Protein AF-A0A7C1KLU1-F1 (afdb_monomer)

Sequence (104 aa):
MIESVYITLIILAFIMLPASFFVRTEEGKFIQQVILLAMSAILFGSLAAASFNVEIFTCTATTCIKDSFVFEDNAYIFGFFALIAGVLTLIKSFDAFSFARGKL

pLDDT: mean 77.61, std 12.05, range [50.62, 92.69]

Radius of gyration: 17.96 Å; Cα contacts (8 Å, |Δi|>4): 107; chains: 1; bounding box: 46×21×54 Å

Mean predicted aligned error: 8.76 Å

Structure (mmCIF, N/CA/C/O backbone):
data_AF-A0A7C1KLU1-F1
#
_entry.id   AF-A0A7C1KLU1-F1
#
loop_
_atom_site.group_PDB
_atom_site.id
_atom_site.type_symbol
_atom_site.label_atom_id
_atom_site.label_alt_id
_atom_site.label_comp_id
_atom_site.label_asym_id
_atom_site.label_entity_id
_atom_site.label_seq_id
_atom_site.pdbx_PDB_ins_code
_atom_site.Cartn_x
_atom_site.Cartn_y
_atom_site.Cartn_z
_atom_site.occupancy
_atom_site.B_iso_or_equiv
_atom_site.auth_seq_id
_atom_site.auth_comp_id
_atom_site.auth_asym_id
_atom_site.auth_atom_id
_atom_site.pdbx_PDB_model_num
ATOM 1 N N . MET A 1 1 ? 17.283 9.702 -13.617 1.00 57.50 1 MET A N 1
ATOM 2 C CA . MET A 1 1 ? 16.472 10.624 -12.780 1.00 57.50 1 MET A CA 1
ATOM 3 C C . MET A 1 1 ? 15.074 10.068 -12.491 1.00 57.50 1 MET A C 1
ATOM 5 O O . MET A 1 1 ? 14.638 10.162 -11.356 1.00 57.50 1 MET A O 1
ATOM 9 N N . ILE A 1 2 ? 14.394 9.436 -13.458 1.00 68.12 2 ILE A N 1
ATOM 10 C CA . ILE A 1 2 ? 13.135 8.695 -13.213 1.00 68.12 2 ILE A CA 1
ATOM 11 C C . ILE A 1 2 ? 13.370 7.429 -12.367 1.00 68.12 2 ILE A C 1
ATOM 13 O O . ILE A 1 2 ? 12.623 7.164 -11.430 1.00 68.12 2 ILE A O 1
ATOM 17 N N . GLU A 1 3 ? 14.465 6.713 -12.621 1.00 65.19 3 GLU A N 1
ATOM 18 C CA . GLU A 1 3 ? 14.838 5.486 -11.898 1.00 65.19 3 GLU A CA 1
ATOM 19 C C . GLU A 1 3 ? 14.975 5.692 -10.380 1.00 65.19 3 GLU A C 1
ATOM 21 O O . GLU A 1 3 ? 14.429 4.932 -9.584 1.00 65.19 3 GLU A O 1
ATOM 26 N N . SER A 1 4 ? 15.641 6.774 -9.961 1.00 70.75 4 SER A N 1
ATOM 27 C CA . SER A 1 4 ? 15.819 7.118 -8.545 1.00 70.75 4 SER A CA 1
ATOM 28 C C . SER A 1 4 ? 14.501 7.458 -7.847 1.00 70.75 4 SER A C 1
ATOM 30 O O . SER A 1 4 ? 14.325 7.131 -6.675 1.00 70.75 4 SER A O 1
ATOM 32 N N . VAL A 1 5 ? 13.556 8.086 -8.557 1.00 75.94 5 VAL A N 1
ATOM 33 C CA . VAL A 1 5 ? 12.211 8.360 -8.024 1.00 75.94 5 VAL A CA 1
ATOM 34 C C . VAL A 1 5 ? 11.448 7.051 -7.834 1.00 75.94 5 VAL A C 1
ATOM 36 O O . VAL A 1 5 ? 10.867 6.836 -6.775 1.00 75.94 5 VAL A O 1
ATOM 39 N N . TYR A 1 6 ? 11.520 6.144 -8.808 1.00 75.00 6 TYR A N 1
ATOM 40 C CA . TYR A 1 6 ? 10.860 4.842 -8.746 1.00 75.00 6 TYR A CA 1
ATOM 41 C C . TYR A 1 6 ? 11.366 3.982 -7.578 1.00 75.00 6 TYR A C 1
ATOM 43 O O . TYR A 1 6 ? 10.571 3.484 -6.781 1.00 75.00 6 TYR A O 1
ATOM 51 N N . ILE A 1 7 ? 12.688 3.892 -7.400 1.00 79.00 7 ILE A N 1
ATOM 52 C CA . ILE A 1 7 ? 13.304 3.177 -6.269 1.00 79.00 7 ILE A CA 1
ATOM 53 C C . ILE A 1 7 ? 12.874 3.794 -4.932 1.00 79.00 7 ILE A C 1
ATOM 55 O O . ILE A 1 7 ? 12.552 3.074 -3.988 1.00 79.00 7 ILE A O 1
ATOM 59 N N . THR A 1 8 ? 12.807 5.126 -4.852 1.00 84.62 8 THR A N 1
ATOM 60 C CA . THR A 1 8 ? 12.357 5.820 -3.636 1.00 84.62 8 THR A CA 1
ATOM 61 C C . THR A 1 8 ? 10.900 5.484 -3.307 1.00 84.62 8 THR A C 1
ATOM 63 O O . THR A 1 8 ? 10.582 5.209 -2.152 1.00 84.62 8 THR A O 1
ATOM 66 N N . LEU A 1 9 ? 10.017 5.449 -4.310 1.00 83.94 9 LEU A N 1
ATOM 67 C CA . LEU A 1 9 ? 8.610 5.078 -4.130 1.00 83.94 9 LEU A CA 1
ATOM 68 C C . LEU A 1 9 ? 8.452 3.626 -3.662 1.00 83.94 9 LEU A C 1
ATOM 70 O O . LEU A 1 9 ? 7.636 3.368 -2.779 1.00 83.94 9 LEU A O 1
ATOM 74 N N . ILE A 1 10 ? 9.265 2.700 -4.184 1.00 84.81 10 ILE A N 1
ATOM 75 C CA . ILE A 1 10 ? 9.303 1.306 -3.716 1.00 84.81 10 ILE A CA 1
ATOM 76 C C . ILE A 1 10 ? 9.686 1.255 -2.237 1.00 84.81 10 ILE A C 1
ATOM 78 O O . ILE A 1 10 ? 8.971 0.657 -1.434 1.00 84.81 10 ILE A O 1
ATOM 82 N N . ILE A 1 11 ? 10.789 1.905 -1.857 1.00 86.12 11 ILE A N 1
ATOM 83 C CA . ILE A 1 11 ? 11.269 1.910 -0.470 1.00 86.12 11 ILE A CA 1
ATOM 84 C C . ILE A 1 11 ? 10.200 2.489 0.464 1.00 86.12 11 ILE A C 1
ATOM 86 O O . ILE A 1 11 ? 9.905 1.899 1.502 1.00 86.12 11 ILE A O 1
ATOM 90 N N . LEU A 1 12 ? 9.570 3.604 0.084 1.00 87.00 12 LEU A N 1
ATOM 91 C CA . LEU A 1 12 ? 8.494 4.209 0.869 1.00 87.00 12 LEU A CA 1
ATOM 92 C C . LEU A 1 12 ? 7.300 3.259 1.031 1.00 87.00 12 LEU A C 1
ATOM 94 O O . LEU A 1 12 ? 6.808 3.104 2.148 1.00 87.00 12 LEU A O 1
ATOM 98 N N . ALA A 1 13 ? 6.871 2.581 -0.036 1.00 86.69 13 ALA A N 1
ATOM 99 C CA . ALA A 1 13 ? 5.770 1.619 0.021 1.00 86.69 13 ALA A CA 1
ATOM 100 C C . ALA A 1 13 ? 6.069 0.463 0.996 1.00 86.69 13 ALA A C 1
ATOM 102 O O . ALA A 1 13 ? 5.241 0.130 1.850 1.00 86.69 13 ALA A O 1
ATOM 103 N N . PHE A 1 14 ? 7.288 -0.084 0.934 1.00 86.31 14 PHE A N 1
ATOM 104 C CA . PHE A 1 14 ? 7.750 -1.160 1.816 1.00 86.31 14 PHE A CA 1
ATOM 105 C C . PHE A 1 14 ? 8.044 -0.724 3.252 1.00 86.31 14 PHE A C 1
ATOM 107 O O . PHE A 1 14 ? 8.138 -1.585 4.118 1.00 86.31 14 PHE A O 1
ATOM 114 N N . ILE A 1 15 ? 8.162 0.572 3.540 1.00 89.44 15 ILE A N 1
ATOM 115 C CA . ILE A 1 15 ? 8.254 1.081 4.916 1.00 89.44 15 ILE A CA 1
ATOM 116 C C . ILE A 1 15 ? 6.857 1.344 5.482 1.00 89.44 15 ILE A C 1
ATOM 118 O O . ILE A 1 15 ? 6.575 0.976 6.622 1.00 89.44 15 ILE A O 1
ATOM 122 N N . MET A 1 16 ? 5.965 1.951 4.695 1.00 87.44 16 MET A N 1
ATOM 123 C CA . MET A 1 16 ? 4.632 2.352 5.154 1.00 87.44 16 MET A CA 1
ATOM 124 C C . MET A 1 16 ? 3.747 1.161 5.524 1.00 87.44 16 MET A C 1
ATOM 126 O O . MET A 1 16 ? 3.048 1.219 6.537 1.00 87.44 16 MET A O 1
ATOM 130 N N . LEU A 1 17 ? 3.806 0.072 4.748 1.00 87.38 17 LEU A N 1
ATOM 131 C CA . LEU A 1 17 ? 3.012 -1.124 5.022 1.00 87.38 17 LEU A CA 1
ATOM 132 C C . LEU A 1 17 ? 3.408 -1.779 6.366 1.00 87.38 17 LEU A C 1
ATOM 134 O O . LEU A 1 17 ? 2.538 -1.870 7.231 1.00 87.38 17 LEU A O 1
ATOM 138 N N . PRO A 1 18 ? 4.677 -2.152 6.636 1.00 87.56 18 PRO A N 1
ATOM 139 C CA . PRO A 1 18 ? 5.100 -2.640 7.950 1.00 87.56 18 PRO A CA 1
ATOM 140 C C . PRO A 1 18 ? 4.860 -1.636 9.076 1.00 87.56 18 PRO A C 1
ATOM 142 O O . PRO A 1 18 ? 4.359 -2.019 10.130 1.00 87.56 18 PRO A O 1
ATOM 145 N N . ALA A 1 19 ? 5.163 -0.349 8.858 1.00 86.62 19 ALA A N 1
ATOM 146 C CA . ALA A 1 19 ? 4.983 0.689 9.872 1.00 86.62 19 ALA A CA 1
ATOM 147 C C . ALA A 1 19 ? 3.535 0.768 10.371 1.00 86.62 19 ALA A C 1
ATOM 149 O O . ALA A 1 19 ? 3.313 0.995 11.560 1.00 86.62 19 ALA A O 1
ATOM 150 N N . SER A 1 20 ? 2.555 0.511 9.500 1.00 85.50 20 SER A N 1
ATOM 151 C CA . SER A 1 20 ? 1.143 0.479 9.885 1.00 85.50 20 SER A CA 1
ATOM 152 C C . SER A 1 20 ? 0.814 -0.585 10.944 1.00 85.50 20 SER A C 1
ATOM 154 O O . SER A 1 20 ? -0.083 -0.373 11.757 1.00 85.50 20 SER A O 1
ATOM 156 N N . PHE A 1 21 ? 1.551 -1.698 11.001 1.00 84.31 21 PHE A N 1
ATOM 157 C CA . PHE A 1 21 ? 1.347 -2.745 12.010 1.00 84.31 21 PHE A CA 1
ATOM 158 C C . PHE A 1 21 ? 1.968 -2.397 13.365 1.00 84.31 21 PHE A C 1
ATOM 160 O O . PHE A 1 21 ? 1.526 -2.911 14.388 1.00 84.31 21 PHE A O 1
ATOM 167 N N . PHE A 1 22 ? 2.968 -1.513 13.387 1.00 84.62 22 PHE A N 1
ATOM 168 C CA . PHE A 1 22 ? 3.627 -1.073 14.620 1.00 84.62 22 PHE A CA 1
ATOM 169 C C . PHE A 1 22 ? 2.920 0.109 15.299 1.00 84.62 22 PHE A C 1
ATOM 171 O O . PHE A 1 22 ? 3.268 0.465 16.427 1.00 84.62 22 PHE A O 1
ATOM 178 N N . VAL A 1 23 ? 1.919 0.717 14.653 1.00 82.50 23 VAL A N 1
ATOM 179 C CA . VAL A 1 23 ? 1.082 1.742 15.288 1.00 82.50 23 VAL A CA 1
ATOM 180 C C . VAL A 1 23 ? 0.197 1.080 16.343 1.00 82.50 23 VAL A C 1
ATOM 182 O O . VAL A 1 23 ? -0.704 0.307 16.020 1.00 82.50 23 VAL A O 1
ATOM 185 N N . ARG A 1 24 ? 0.443 1.401 17.619 1.00 71.56 24 ARG A N 1
ATOM 186 C CA . ARG A 1 24 ? -0.358 0.905 18.745 1.00 71.56 24 ARG A CA 1
ATOM 187 C C . ARG A 1 24 ? -1.769 1.487 18.694 1.00 71.56 24 ARG A C 1
ATOM 189 O O . ARG A 1 24 ? -1.968 2.687 18.875 1.00 71.56 24 ARG A O 1
ATOM 196 N N . THR A 1 25 ? -2.748 0.618 18.481 1.00 67.00 25 THR A N 1
ATOM 197 C CA . THR A 1 25 ? -4.177 0.956 18.426 1.00 67.00 25 THR A CA 1
ATOM 198 C C . THR A 1 25 ? -4.760 1.346 19.784 1.00 67.00 25 THR A C 1
ATOM 200 O O . THR A 1 25 ? -5.701 2.130 19.837 1.00 67.00 25 THR A O 1
ATOM 203 N N . GLU A 1 26 ? -4.167 0.872 20.882 1.00 65.06 26 GLU A N 1
ATOM 204 C CA . GLU A 1 26 ? -4.600 1.150 22.264 1.00 65.06 26 GLU A CA 1
ATOM 205 C C . GLU A 1 26 ? -4.529 2.640 22.646 1.00 65.06 26 GLU A C 1
ATOM 207 O O . GLU A 1 26 ? -5.226 3.085 23.550 1.00 65.06 26 GLU A O 1
ATOM 212 N N . GLU A 1 27 ? -3.745 3.442 21.920 1.00 63.84 27 GLU A N 1
ATOM 213 C CA . GLU A 1 27 ? -3.629 4.892 22.133 1.00 63.84 27 GLU A CA 1
ATOM 214 C C . GLU A 1 27 ? -4.662 5.704 21.325 1.00 63.84 27 GLU A C 1
ATOM 216 O O . GLU A 1 27 ? -4.512 6.913 21.154 1.00 63.84 27 GLU A O 1
ATOM 221 N N . GLY A 1 28 ? -5.681 5.056 20.745 1.00 65.81 28 GLY A N 1
ATOM 222 C CA . GLY A 1 28 ? -6.670 5.717 19.884 1.00 65.81 28 GLY A CA 1
ATOM 223 C C . GLY A 1 28 ? -6.130 6.105 18.500 1.00 65.81 28 GLY A C 1
ATOM 224 O O . GLY A 1 28 ? -6.795 6.810 17.742 1.00 65.81 28 GLY A O 1
ATOM 225 N N . LYS A 1 29 ? -4.940 5.620 18.120 1.00 78.69 29 LYS A N 1
ATOM 226 C CA . LYS A 1 29 ? -4.257 5.933 16.848 1.00 78.69 29 LYS A CA 1
ATOM 227 C C . LYS A 1 29 ? -4.741 5.092 15.656 1.00 78.69 29 LYS A C 1
ATOM 229 O O . LYS A 1 29 ? -4.002 4.876 14.697 1.00 78.69 29 LYS A O 1
ATOM 234 N N . PHE A 1 30 ? -6.001 4.657 15.671 1.00 79.25 30 PHE A N 1
ATOM 235 C CA . PHE A 1 30 ? -6.611 3.868 14.591 1.00 79.25 30 PHE A CA 1
ATOM 236 C C . PHE A 1 30 ? -6.584 4.596 13.242 1.00 79.25 30 PHE A C 1
ATOM 238 O O . PHE A 1 30 ? -6.288 3.997 12.212 1.00 79.25 30 PHE A O 1
ATOM 245 N N . ILE A 1 31 ? -6.818 5.912 13.251 1.00 82.44 31 ILE A N 1
ATOM 246 C CA . ILE A 1 31 ? -6.798 6.738 12.035 1.00 82.44 31 ILE A CA 1
ATOM 247 C C . ILE A 1 31 ? -5.402 6.736 11.396 1.00 82.44 31 ILE A C 1
ATOM 249 O O . ILE A 1 31 ? -5.284 6.622 10.179 1.00 82.44 31 ILE A O 1
ATOM 253 N N . GLN A 1 32 ? -4.336 6.801 12.200 1.00 85.12 32 GLN A N 1
ATOM 254 C CA . GLN A 1 32 ? -2.962 6.792 11.692 1.00 85.12 32 GLN A CA 1
ATOM 255 C C . GLN A 1 32 ? -2.621 5.458 11.011 1.00 85.12 32 GLN A C 1
ATOM 257 O O . GLN A 1 32 ? -1.990 5.455 9.955 1.00 85.12 32 GLN A O 1
ATOM 262 N N . GLN A 1 33 ? -3.082 4.337 11.574 1.00 86.69 33 GLN A N 1
ATOM 263 C CA . GLN A 1 33 ? -2.925 3.017 10.963 1.00 86.69 33 GLN A CA 1
ATOM 264 C C . GLN A 1 33 ? -3.661 2.919 9.618 1.00 86.69 33 GLN A C 1
ATOM 266 O O . GLN A 1 33 ? -3.083 2.449 8.639 1.00 86.69 33 GLN A O 1
ATOM 271 N N . VAL A 1 34 ? -4.902 3.414 9.548 1.00 87.38 34 VAL A N 1
ATOM 272 C CA . VAL A 1 34 ? -5.696 3.435 8.307 1.00 87.38 34 VAL A CA 1
ATOM 273 C C . VAL A 1 34 ? -5.030 4.298 7.233 1.00 87.38 34 VAL A C 1
ATOM 275 O O . VAL A 1 34 ? -4.935 3.868 6.088 1.00 87.38 34 VAL A O 1
ATOM 278 N N . ILE A 1 35 ? -4.517 5.479 7.591 1.00 88.31 35 ILE A N 1
ATOM 279 C CA . ILE A 1 35 ? -3.831 6.373 6.644 1.00 88.31 35 ILE A CA 1
ATOM 280 C C . ILE A 1 35 ? -2.558 5.722 6.093 1.00 88.31 35 ILE A C 1
ATOM 282 O O . ILE A 1 35 ? -2.330 5.765 4.886 1.00 88.31 35 ILE A O 1
ATOM 286 N N . LEU A 1 36 ? -1.744 5.091 6.945 1.00 89.31 36 LEU A N 1
ATOM 287 C CA . LEU A 1 36 ? -0.527 4.397 6.508 1.00 89.31 36 LEU A CA 1
ATOM 288 C C . LEU A 1 36 ? -0.841 3.233 5.558 1.00 89.31 36 LEU A C 1
ATOM 290 O O . LEU A 1 36 ? -0.179 3.090 4.529 1.00 89.31 36 LEU A O 1
ATOM 294 N N . LEU A 1 37 ? -1.873 2.439 5.863 1.00 90.56 37 LEU A N 1
ATOM 295 C CA . LEU A 1 37 ? -2.330 1.358 4.988 1.00 90.56 37 LEU A CA 1
ATOM 296 C C . LEU A 1 37 ? -2.841 1.899 3.647 1.00 90.56 37 LEU A C 1
ATOM 298 O O . LEU A 1 37 ? -2.404 1.413 2.601 1.00 90.56 37 LEU A O 1
ATOM 302 N N . ALA A 1 38 ? -3.668 2.949 3.669 1.00 89.19 38 ALA A N 1
ATOM 303 C CA . ALA A 1 38 ? -4.206 3.586 2.470 1.00 89.19 38 ALA A CA 1
ATOM 304 C C . ALA A 1 38 ? -3.095 4.167 1.584 1.00 89.19 38 ALA A C 1
ATOM 306 O O . ALA A 1 38 ? -3.087 3.961 0.372 1.00 89.19 38 ALA A O 1
ATOM 307 N N . MET A 1 39 ? -2.115 4.845 2.187 1.00 90.38 39 MET A N 1
ATOM 308 C CA . MET A 1 39 ? -0.952 5.359 1.468 1.00 90.38 39 MET A CA 1
ATOM 309 C C . MET A 1 39 ? -0.111 4.235 0.865 1.00 90.38 39 MET A C 1
ATOM 311 O O . MET A 1 39 ? 0.304 4.349 -0.286 1.00 90.38 39 MET A O 1
ATOM 315 N N . SER A 1 40 ? 0.092 3.128 1.587 1.00 90.00 40 SER A N 1
ATOM 316 C CA . SER A 1 40 ? 0.801 1.976 1.023 1.00 90.00 40 SER A CA 1
ATOM 317 C C . SER A 1 40 ? 0.041 1.364 -0.160 1.00 90.00 40 SER A C 1
ATOM 319 O O . SER A 1 40 ? 0.656 1.069 -1.180 1.00 90.00 40 SER A O 1
ATOM 321 N N . ALA A 1 41 ? -1.293 1.271 -0.088 1.00 92.31 41 ALA A N 1
ATOM 322 C CA . ALA A 1 41 ? -2.122 0.765 -1.179 1.00 92.31 41 ALA A CA 1
ATOM 32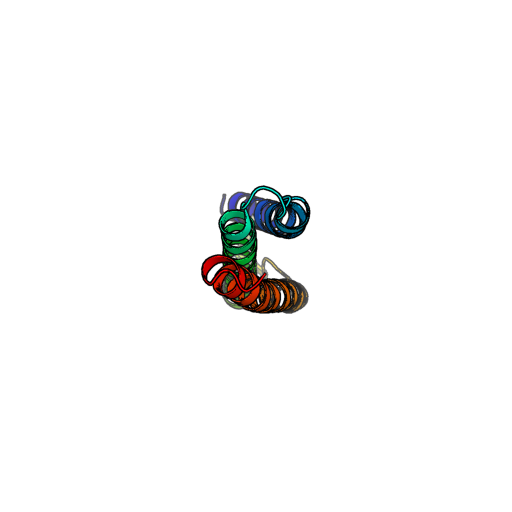3 C C . ALA A 1 41 ? -2.018 1.648 -2.432 1.00 92.31 41 ALA A C 1
ATOM 325 O O . ALA A 1 41 ? -1.862 1.133 -3.537 1.00 92.31 41 ALA A O 1
ATOM 326 N N . ILE A 1 42 ? -2.040 2.976 -2.264 1.00 91.44 42 ILE A N 1
ATOM 327 C CA . ILE A 1 42 ? -1.877 3.937 -3.366 1.00 91.44 42 ILE A CA 1
ATOM 328 C C . ILE A 1 42 ? -0.471 3.846 -3.970 1.00 91.44 42 ILE A C 1
ATOM 330 O O . ILE A 1 42 ? -0.322 3.855 -5.192 1.00 91.44 42 ILE A O 1
ATOM 334 N N . LEU A 1 43 ? 0.569 3.735 -3.142 1.00 90.38 43 LEU A N 1
ATOM 335 C CA . LEU A 1 43 ? 1.944 3.620 -3.626 1.00 90.38 43 LEU A CA 1
ATOM 336 C C . LEU A 1 43 ? 2.160 2.311 -4.387 1.00 90.38 43 LEU A C 1
ATOM 338 O O . LEU A 1 43 ? 2.641 2.342 -5.512 1.00 90.38 43 LEU A O 1
ATOM 342 N N . PHE A 1 44 ? 1.729 1.175 -3.842 1.00 91.06 44 PHE A N 1
ATOM 343 C CA . PHE A 1 44 ? 1.819 -0.103 -4.547 1.00 91.06 44 PHE A CA 1
ATOM 344 C C . PHE A 1 44 ? 0.949 -0.139 -5.809 1.00 91.06 44 PHE A C 1
ATOM 346 O O . PHE A 1 44 ? 1.389 -0.651 -6.834 1.00 91.06 44 PHE A O 1
ATOM 353 N N . GLY A 1 45 ? -0.247 0.455 -5.780 1.00 88.19 45 GLY A N 1
ATOM 354 C CA . GLY A 1 45 ? -1.122 0.552 -6.949 1.00 88.19 45 GLY A CA 1
ATOM 355 C C . GLY A 1 45 ? -0.539 1.433 -8.054 1.00 88.19 45 GLY A C 1
ATOM 356 O O . GLY A 1 45 ? -0.588 1.068 -9.226 1.00 88.19 45 GLY A O 1
ATOM 357 N N . SER A 1 46 ? 0.070 2.564 -7.692 1.00 85.75 46 SER A N 1
ATOM 358 C CA . SER A 1 46 ? 0.746 3.441 -8.654 1.00 85.75 46 SER A CA 1
ATOM 359 C C . SER A 1 46 ? 2.032 2.816 -9.203 1.00 85.75 46 SER A C 1
ATOM 361 O O . SER A 1 46 ? 2.277 2.931 -10.400 1.00 85.75 46 SER A O 1
ATOM 363 N N . LEU A 1 47 ? 2.797 2.080 -8.387 1.00 84.75 47 LEU A N 1
ATOM 364 C CA . LEU A 1 47 ? 3.941 1.275 -8.835 1.00 84.75 47 LEU A CA 1
ATOM 365 C C . LEU A 1 47 ? 3.511 0.158 -9.794 1.00 84.75 47 LEU A C 1
ATOM 367 O O . LEU A 1 47 ? 4.147 -0.030 -10.829 1.00 84.75 47 LEU A O 1
ATOM 371 N N . ALA A 1 48 ? 2.409 -0.539 -9.503 1.00 84.31 48 ALA A N 1
ATOM 372 C CA . ALA A 1 48 ? 1.848 -1.552 -10.392 1.00 84.31 48 ALA A CA 1
ATOM 373 C C . ALA A 1 48 ? 1.401 -0.935 -11.729 1.00 84.31 48 ALA A C 1
ATOM 375 O O . ALA A 1 48 ? 1.807 -1.402 -12.788 1.00 84.31 48 ALA A O 1
ATOM 376 N N . ALA A 1 49 ? 0.639 0.164 -11.698 1.00 80.31 49 ALA A N 1
ATOM 377 C CA . ALA A 1 49 ? 0.175 0.854 -12.904 1.00 80.31 49 ALA A CA 1
ATOM 378 C C . ALA A 1 49 ? 1.325 1.441 -13.742 1.00 80.31 49 ALA A C 1
ATOM 380 O O . ALA A 1 49 ? 1.278 1.396 -14.973 1.00 80.31 49 ALA A O 1
ATOM 381 N N . ALA A 1 50 ? 2.361 1.967 -13.084 1.00 76.75 50 ALA A N 1
ATOM 382 C CA . ALA A 1 50 ? 3.577 2.429 -13.741 1.00 76.75 50 ALA A CA 1
ATOM 383 C C . ALA A 1 50 ? 4.357 1.261 -14.363 1.00 76.75 50 ALA A C 1
ATOM 385 O O . ALA A 1 50 ? 4.850 1.393 -15.479 1.00 76.75 50 ALA A O 1
ATOM 386 N N . SER A 1 51 ? 4.400 0.101 -13.700 1.00 73.12 51 SER A N 1
ATOM 387 C CA . SER A 1 51 ? 5.062 -1.099 -14.233 1.00 73.12 51 SER A CA 1
ATOM 388 C C . SER A 1 51 ? 4.431 -1.593 -15.540 1.00 73.12 51 SER A C 1
ATOM 390 O O . SER A 1 51 ? 5.142 -2.133 -16.376 1.00 73.12 51 SER A O 1
ATOM 392 N N . PHE A 1 52 ? 3.128 -1.372 -15.753 1.00 67.38 52 PHE A N 1
ATOM 393 C CA . PHE A 1 52 ? 2.448 -1.742 -17.003 1.00 67.38 52 PHE A CA 1
ATOM 394 C C . PHE A 1 52 ? 2.624 -0.734 -18.153 1.00 67.38 52 PHE A C 1
ATOM 396 O O . PHE A 1 52 ? 2.348 -1.085 -19.294 1.00 67.38 52 PHE A O 1
ATOM 403 N N . ASN A 1 53 ? 3.035 0.513 -17.883 1.00 63.50 53 ASN A N 1
ATOM 404 C CA . ASN A 1 53 ? 2.979 1.604 -18.873 1.00 63.50 53 ASN A CA 1
ATOM 405 C C . ASN A 1 53 ? 4.313 2.328 -19.129 1.00 63.50 53 ASN A C 1
ATOM 407 O O . ASN A 1 53 ? 4.359 3.214 -19.982 1.00 63.50 53 ASN A O 1
ATOM 411 N N . VAL A 1 54 ? 5.387 2.016 -18.395 1.00 58.22 54 VAL A N 1
ATOM 412 C CA . VAL A 1 54 ? 6.675 2.721 -18.522 1.00 58.22 54 VAL A CA 1
ATOM 413 C C . VAL A 1 54 ? 7.681 1.876 -19.307 1.00 58.22 54 VAL A C 1
ATOM 415 O O . VAL A 1 54 ? 8.328 0.981 -18.769 1.00 58.22 54 VAL A O 1
ATOM 418 N N . GLU A 1 55 ? 7.846 2.208 -20.586 1.00 57.31 55 GLU A N 1
ATOM 419 C CA . GLU A 1 55 ? 8.953 1.737 -21.428 1.00 57.31 55 GLU A CA 1
ATOM 420 C C . GLU A 1 55 ? 10.164 2.671 -21.255 1.00 57.31 55 GLU A C 1
ATOM 422 O O . GLU A 1 55 ? 9.999 3.896 -21.271 1.00 57.31 55 GLU A O 1
ATOM 427 N N . ILE A 1 56 ? 11.385 2.135 -21.116 1.00 56.19 56 ILE A N 1
ATOM 428 C CA . ILE A 1 56 ? 12.605 2.954 -21.093 1.00 56.19 56 ILE A CA 1
ATOM 429 C C . ILE A 1 56 ? 13.407 2.748 -22.373 1.00 56.19 56 ILE A C 1
ATOM 431 O O . ILE A 1 56 ? 13.627 1.642 -22.855 1.00 56.19 56 ILE A O 1
ATOM 435 N N . PHE A 1 57 ? 13.855 3.864 -22.939 1.00 56.12 57 PHE A N 1
ATOM 436 C CA . PHE A 1 57 ? 14.794 3.862 -24.047 1.00 56.12 57 PHE A CA 1
ATOM 437 C C . PHE A 1 57 ? 16.214 3.924 -23.494 1.00 56.12 57 PHE A C 1
ATOM 439 O O . PHE A 1 57 ? 16.678 4.977 -23.052 1.00 56.12 57 PHE A O 1
ATOM 446 N N . THR A 1 58 ? 16.913 2.798 -23.531 1.00 57.94 58 THR A N 1
ATOM 447 C CA . THR A 1 58 ? 18.344 2.719 -23.255 1.00 57.94 58 THR A CA 1
ATOM 448 C C . THR A 1 58 ? 19.097 3.007 -24.547 1.00 57.94 58 THR A C 1
ATOM 450 O O . THR A 1 58 ? 19.199 2.175 -25.447 1.00 57.94 58 THR A O 1
ATOM 453 N N . CYS A 1 59 ? 19.620 4.226 -24.656 1.00 60.16 59 CYS A N 1
ATOM 454 C CA . CYS A 1 59 ? 20.457 4.631 -25.779 1.00 60.16 59 CYS A CA 1
ATOM 455 C C . CYS A 1 59 ? 21.941 4.471 -25.442 1.00 60.16 59 CYS A C 1
ATOM 457 O O . CYS A 1 59 ? 22.455 5.081 -24.507 1.00 60.16 59 CYS A O 1
ATOM 459 N N . THR A 1 60 ? 22.640 3.674 -26.245 1.00 64.31 60 THR A N 1
ATOM 460 C CA . THR A 1 60 ? 24.100 3.708 -26.382 1.00 64.31 60 THR A CA 1
ATOM 461 C C . THR A 1 60 ? 24.492 4.679 -27.502 1.00 64.31 60 THR A C 1
ATOM 463 O O . THR A 1 60 ? 23.633 5.198 -28.213 1.00 64.31 60 THR A O 1
ATOM 466 N N . ALA A 1 61 ? 25.795 4.924 -27.692 1.00 64.25 61 ALA A N 1
ATOM 467 C CA . ALA A 1 61 ? 26.309 5.874 -28.687 1.00 64.25 61 ALA A CA 1
ATOM 468 C C . ALA A 1 61 ? 25.856 5.597 -30.139 1.00 64.25 61 ALA A C 1
ATOM 470 O O . ALA A 1 61 ? 25.931 6.491 -30.977 1.00 64.25 61 ALA A O 1
ATOM 471 N N . THR A 1 62 ? 25.397 4.381 -30.446 1.00 73.56 62 THR A N 1
ATOM 472 C CA . THR A 1 62 ? 25.004 3.970 -31.804 1.00 73.56 62 THR A CA 1
ATOM 473 C C . THR A 1 62 ? 23.631 3.310 -31.892 1.00 73.56 62 THR A C 1
ATOM 475 O O . THR A 1 62 ? 23.109 3.175 -32.996 1.00 73.56 62 THR A O 1
ATOM 478 N N . THR A 1 63 ? 23.022 2.899 -30.775 1.00 65.25 63 THR A N 1
ATOM 479 C CA . THR A 1 63 ? 21.733 2.190 -30.789 1.00 65.25 63 THR A CA 1
ATOM 480 C C . THR A 1 63 ? 20.872 2.570 -29.593 1.00 65.25 63 THR A C 1
ATOM 482 O O . THR A 1 63 ? 21.351 2.595 -28.462 1.00 65.25 63 THR A O 1
ATOM 485 N N . CYS A 1 64 ? 19.591 2.840 -29.842 1.00 66.38 64 CYS A N 1
ATOM 486 C CA . CYS A 1 64 ? 18.575 2.937 -28.800 1.00 66.38 64 CYS A CA 1
ATOM 487 C C . CYS A 1 64 ? 17.774 1.641 -28.781 1.00 66.38 64 CYS A C 1
ATOM 489 O O . CYS A 1 64 ? 17.102 1.313 -29.759 1.00 66.38 64 CYS A O 1
ATOM 491 N N . ILE A 1 65 ? 17.863 0.913 -27.674 1.00 68.00 65 ILE A N 1
ATOM 492 C CA . ILE A 1 65 ? 17.069 -0.282 -27.414 1.00 68.00 65 ILE A CA 1
ATOM 493 C C . ILE A 1 65 ? 15.910 0.149 -26.513 1.00 68.00 65 ILE A C 1
ATOM 495 O O . ILE A 1 65 ? 16.101 0.910 -25.564 1.00 68.00 65 ILE A O 1
ATOM 499 N N . LYS A 1 66 ? 14.690 -0.280 -26.847 1.00 56.25 66 LYS A N 1
ATOM 500 C CA . LYS A 1 66 ? 13.575 -0.231 -25.900 1.00 56.25 66 LYS A CA 1
ATOM 501 C C . LYS A 1 66 ? 13.748 -1.410 -24.956 1.00 56.25 66 LYS A C 1
ATOM 503 O O . LYS A 1 66 ? 13.580 -2.542 -25.397 1.00 56.25 66 LYS A O 1
ATOM 508 N N . ASP A 1 67 ? 14.063 -1.135 -23.701 1.00 56.06 67 ASP A N 1
ATOM 509 C CA . ASP A 1 67 ? 13.978 -2.126 -22.635 1.00 56.06 67 ASP A CA 1
ATOM 510 C C . ASP A 1 67 ? 12.857 -1.724 -21.680 1.00 56.06 67 ASP A C 1
ATOM 512 O O . ASP A 1 67 ? 12.727 -0.567 -21.263 1.00 56.06 67 ASP A O 1
ATOM 516 N N . SER A 1 68 ? 12.024 -2.692 -21.311 1.00 55.91 68 SER A N 1
ATOM 517 C CA . SER A 1 68 ? 11.112 -2.498 -20.190 1.00 55.91 68 SER A CA 1
ATOM 518 C C . SER A 1 68 ? 11.959 -2.345 -18.932 1.00 55.91 68 SER A C 1
ATOM 520 O O . SER A 1 68 ? 12.690 -3.253 -18.550 1.00 55.91 68 SER A O 1
ATOM 522 N N . PHE A 1 69 ? 11.861 -1.193 -18.268 1.00 50.62 69 PHE A N 1
ATOM 523 C CA . PHE A 1 69 ? 12.616 -0.904 -17.042 1.00 50.62 69 PHE A CA 1
ATOM 524 C C . PHE A 1 69 ? 12.318 -1.880 -15.902 1.00 50.62 69 PHE A C 1
ATOM 526 O O . PHE A 1 69 ? 13.052 -1.957 -14.919 1.00 50.62 69 PHE A O 1
ATOM 533 N N . VAL A 1 70 ? 11.210 -2.610 -16.014 1.00 53.06 70 VAL A N 1
ATOM 534 C CA . VAL A 1 70 ? 10.695 -3.487 -14.981 1.00 53.06 70 VAL A CA 1
ATOM 535 C C . VAL A 1 70 ? 10.038 -4.697 -15.654 1.00 53.06 70 VAL A C 1
ATOM 537 O O . VAL A 1 70 ? 9.177 -4.539 -16.514 1.00 53.06 70 VAL A O 1
ATOM 540 N N . PHE A 1 71 ? 10.459 -5.901 -15.259 1.00 56.03 71 PHE A N 1
ATOM 541 C CA . PHE A 1 71 ? 9.867 -7.179 -15.665 1.00 56.03 71 PHE A CA 1
ATOM 542 C C . PHE A 1 71 ? 8.362 -7.194 -15.350 1.00 56.03 71 PHE A C 1
ATOM 544 O O . PHE A 1 71 ? 7.982 -6.793 -14.247 1.00 56.03 71 PHE A O 1
ATOM 551 N N . GLU A 1 72 ? 7.517 -7.677 -16.269 1.00 58.28 72 GLU A N 1
ATOM 552 C CA . GLU A 1 72 ? 6.065 -7.855 -16.048 1.00 58.28 72 GLU A CA 1
ATOM 553 C C . GLU A 1 72 ? 5.755 -8.528 -14.697 1.00 58.28 72 GLU A C 1
ATOM 555 O O . GLU A 1 72 ? 4.785 -8.175 -14.026 1.00 58.28 72 GLU A O 1
ATOM 560 N N . ASP A 1 73 ? 6.635 -9.424 -14.246 1.00 63.84 73 ASP A N 1
ATOM 561 C CA . ASP A 1 73 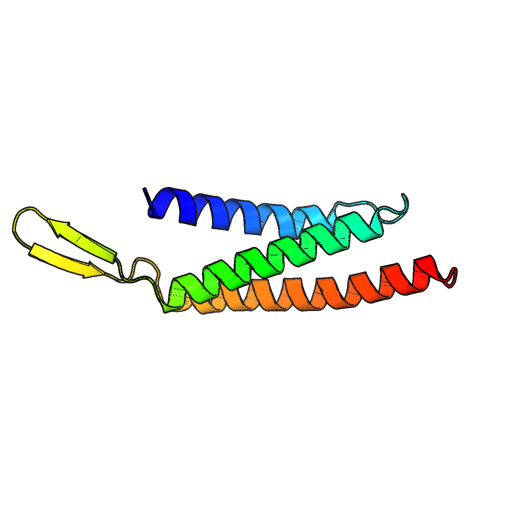? 6.552 -10.126 -12.964 1.00 63.84 73 ASP A CA 1
ATOM 562 C C . ASP A 1 73 ? 6.439 -9.189 -11.747 1.00 63.84 73 ASP A C 1
ATOM 564 O O . ASP A 1 73 ? 5.718 -9.481 -10.791 1.00 63.84 73 ASP A O 1
ATOM 568 N N . ASN A 1 74 ? 7.082 -8.019 -11.775 1.00 71.12 74 ASN A N 1
ATOM 569 C CA . ASN A 1 74 ? 7.029 -7.071 -10.659 1.00 71.12 74 ASN A CA 1
ATOM 570 C C . ASN A 1 74 ? 5.685 -6.339 -10.576 1.00 71.12 74 ASN A C 1
ATOM 572 O O . ASN A 1 74 ? 5.265 -5.962 -9.481 1.00 71.12 74 ASN A O 1
ATOM 576 N N . ALA A 1 75 ? 4.986 -6.159 -11.702 1.00 73.69 75 ALA A N 1
ATOM 577 C CA . ALA A 1 75 ? 3.670 -5.526 -11.717 1.00 73.69 75 ALA A CA 1
ATOM 578 C C . ALA A 1 75 ? 2.654 -6.364 -10.926 1.00 73.69 75 ALA A C 1
ATOM 580 O O . ALA A 1 75 ? 1.867 -5.822 -10.146 1.00 73.69 75 ALA A O 1
ATOM 581 N N . TYR A 1 76 ? 2.737 -7.692 -11.052 1.00 80.56 76 TYR A N 1
ATOM 582 C CA . TYR A 1 76 ? 1.944 -8.627 -10.255 1.00 80.56 76 TYR A CA 1
ATOM 583 C C . TYR A 1 76 ? 2.306 -8.573 -8.771 1.00 80.56 76 TYR A C 1
ATOM 585 O O . TYR A 1 76 ? 1.408 -8.565 -7.928 1.00 80.56 76 TYR A O 1
ATOM 593 N N . ILE A 1 77 ? 3.597 -8.475 -8.438 1.00 85.19 77 ILE A N 1
ATOM 594 C CA . ILE A 1 77 ? 4.058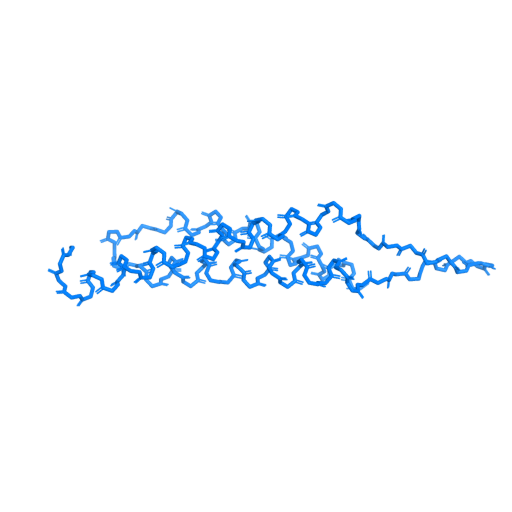 -8.354 -7.047 1.00 85.19 77 ILE A CA 1
ATOM 595 C C . ILE A 1 77 ? 3.507 -7.072 -6.410 1.00 85.19 77 ILE A C 1
ATOM 597 O O . ILE A 1 77 ? 2.880 -7.127 -5.350 1.00 85.19 77 ILE A O 1
ATOM 601 N N . PHE A 1 78 ? 3.680 -5.917 -7.058 1.00 87.44 78 PHE A N 1
ATOM 602 C CA . PHE A 1 78 ? 3.160 -4.650 -6.540 1.00 87.44 78 PHE A CA 1
ATOM 603 C C . PHE A 1 78 ? 1.629 -4.640 -6.491 1.00 87.44 78 PHE A C 1
ATOM 605 O O . PHE A 1 78 ? 1.059 -4.186 -5.502 1.00 87.44 78 PHE A O 1
ATOM 612 N N . GLY A 1 79 ? 0.954 -5.208 -7.493 1.00 85.50 79 GLY A N 1
ATOM 613 C CA . GLY A 1 79 ? -0.502 -5.358 -7.496 1.00 85.50 79 GLY A CA 1
ATOM 614 C C . GLY A 1 79 ? -1.012 -6.214 -6.332 1.00 85.50 79 GLY A C 1
ATOM 615 O O . GLY A 1 79 ? -1.993 -5.853 -5.681 1.00 85.50 79 GLY A O 1
ATOM 616 N N . PHE A 1 80 ? -0.315 -7.303 -6.006 1.00 89.06 80 PHE A N 1
ATOM 617 C CA . PHE A 1 80 ? -0.641 -8.153 -4.862 1.00 89.06 80 PHE A CA 1
ATOM 618 C C . PHE A 1 80 ? -0.497 -7.403 -3.530 1.00 89.06 80 PHE A C 1
ATOM 620 O O . PHE A 1 80 ? -1.408 -7.440 -2.699 1.00 89.06 80 PHE A O 1
ATOM 627 N N . PHE A 1 81 ? 0.595 -6.655 -3.342 1.00 89.75 81 PHE A N 1
ATOM 628 C CA . PHE A 1 81 ? 0.773 -5.817 -2.152 1.00 89.75 81 PHE A CA 1
ATOM 629 C C . PHE A 1 81 ? -0.257 -4.685 -2.066 1.00 89.75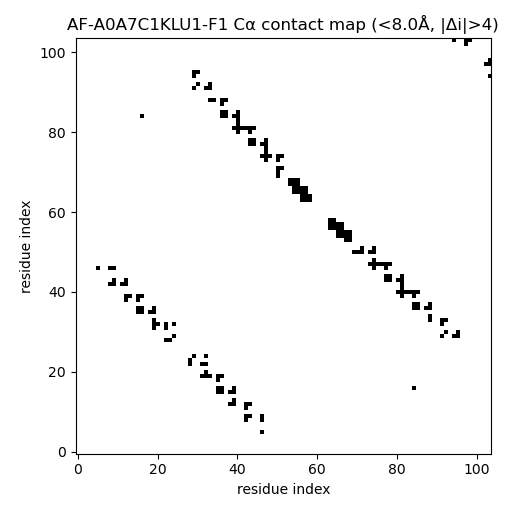 81 PHE A C 1
ATOM 631 O O . PHE A 1 81 ? -0.758 -4.410 -0.975 1.00 89.75 81 PHE A O 1
ATOM 638 N N . ALA A 1 82 ? -0.634 -4.075 -3.194 1.00 90.88 82 ALA A N 1
ATOM 639 C CA . ALA A 1 82 ? -1.696 -3.073 -3.245 1.00 90.88 82 ALA A CA 1
ATOM 640 C C . ALA A 1 82 ? -3.041 -3.658 -2.794 1.00 90.88 82 ALA A C 1
ATOM 642 O O . ALA A 1 82 ? -3.767 -3.025 -2.027 1.00 90.88 82 ALA A O 1
ATOM 643 N N . LEU A 1 83 ? -3.353 -4.883 -3.227 1.00 91.56 83 LEU A N 1
ATOM 644 C CA . LEU A 1 83 ? -4.585 -5.574 -2.865 1.00 91.56 83 LEU A CA 1
ATOM 645 C C . LEU A 1 83 ? -4.612 -5.927 -1.375 1.00 91.56 83 LEU A C 1
ATOM 647 O O . LEU A 1 83 ? -5.598 -5.628 -0.703 1.00 91.56 83 LEU A O 1
ATOM 651 N N . ILE A 1 84 ? -3.524 -6.485 -0.831 1.00 91.88 84 ILE A N 1
ATOM 652 C CA . ILE A 1 84 ? -3.409 -6.758 0.611 1.00 91.88 84 ILE A CA 1
ATOM 653 C C . ILE A 1 84 ? -3.575 -5.469 1.417 1.00 91.88 84 ILE A C 1
ATOM 655 O O . ILE A 1 84 ? -4.390 -5.420 2.339 1.00 91.88 84 ILE A O 1
ATOM 659 N N . ALA A 1 85 ? -2.835 -4.417 1.061 1.00 90.44 85 ALA A N 1
ATOM 660 C CA . ALA A 1 85 ? -2.911 -3.128 1.736 1.00 90.44 85 ALA A CA 1
ATOM 661 C C . ALA A 1 85 ? -4.326 -2.536 1.677 1.00 90.44 85 ALA A C 1
ATOM 663 O O . ALA A 1 85 ? -4.836 -2.050 2.686 1.00 90.44 85 ALA A O 1
ATOM 664 N N . GLY A 1 86 ? -4.990 -2.615 0.522 1.00 88.81 86 GLY A N 1
ATOM 665 C CA . GLY A 1 86 ? -6.360 -2.142 0.336 1.00 88.81 86 GLY A CA 1
ATOM 666 C C . GLY A 1 86 ? -7.371 -2.907 1.192 1.00 88.81 86 GLY A C 1
ATOM 667 O O . GLY A 1 86 ? -8.183 -2.292 1.884 1.00 88.81 86 GLY A O 1
ATOM 668 N N . VAL A 1 87 ? -7.281 -4.240 1.228 1.00 92.69 87 VAL A N 1
ATOM 669 C CA . VAL A 1 87 ? -8.144 -5.080 2.075 1.00 92.69 87 VAL A CA 1
ATOM 670 C C . VAL A 1 87 ? -7.927 -4.765 3.556 1.00 92.69 87 VAL A C 1
ATOM 672 O O . VAL A 1 87 ? -8.894 -4.557 4.289 1.00 92.69 87 VAL A O 1
ATOM 675 N N . LEU A 1 88 ? -6.673 -4.653 4.000 1.00 9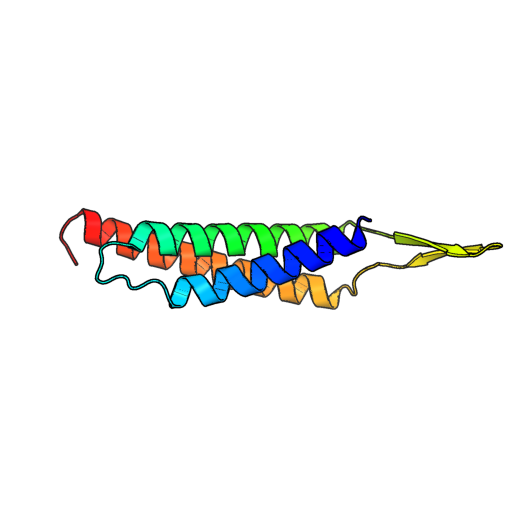0.38 88 LEU A N 1
ATOM 676 C CA . LEU A 1 88 ? -6.353 -4.277 5.379 1.00 90.38 88 LEU A CA 1
ATOM 677 C C . LEU A 1 88 ? -6.847 -2.868 5.721 1.00 90.38 88 LEU A C 1
ATOM 679 O O . LEU A 1 88 ? -7.354 -2.657 6.821 1.00 90.38 88 LEU A O 1
ATOM 683 N N . THR A 1 89 ? -6.757 -1.924 4.779 1.00 91.38 89 THR A N 1
ATOM 684 C CA . THR A 1 89 ? -7.309 -0.571 4.940 1.00 91.38 89 THR A CA 1
ATOM 685 C C . THR A 1 89 ? -8.809 -0.640 5.208 1.00 91.38 89 THR A C 1
ATOM 687 O O . THR A 1 89 ? -9.284 -0.001 6.144 1.00 91.38 89 THR A O 1
ATOM 690 N N . LEU A 1 90 ? -9.559 -1.436 4.438 1.00 89.94 90 LEU A N 1
ATOM 691 C CA . LEU A 1 90 ? -11.003 -1.597 4.627 1.00 89.94 90 LEU A CA 1
ATOM 692 C C . LEU A 1 90 ? -11.325 -2.191 5.999 1.00 89.94 90 LEU A C 1
ATOM 694 O O . LEU A 1 90 ? -12.115 -1.610 6.739 1.00 89.94 90 LEU A O 1
ATOM 698 N N . ILE A 1 91 ? -10.672 -3.298 6.367 1.00 89.19 91 ILE A N 1
ATOM 699 C CA . ILE A 1 91 ? -10.877 -3.958 7.665 1.00 89.19 91 ILE A CA 1
ATOM 700 C C . ILE A 1 91 ? -10.605 -2.975 8.810 1.00 89.19 91 ILE A C 1
ATOM 702 O O . ILE A 1 91 ? -11.450 -2.787 9.683 1.00 89.19 91 ILE A O 1
ATOM 706 N N . LYS A 1 92 ? -9.468 -2.271 8.775 1.00 86.31 92 LYS A N 1
ATOM 707 C CA . LYS A 1 92 ? -9.104 -1.304 9.819 1.00 86.31 92 LYS A CA 1
ATOM 708 C C . LYS A 1 92 ? -9.979 -0.058 9.836 1.00 86.31 92 LYS A C 1
ATOM 710 O O . LYS A 1 92 ? -10.178 0.525 10.899 1.00 86.31 92 LYS A O 1
ATOM 715 N N . SER A 1 93 ? -10.558 0.319 8.700 1.00 85.75 93 SER A N 1
ATOM 716 C CA . SER A 1 93 ? -11.559 1.387 8.641 1.00 85.75 93 SER A CA 1
ATOM 717 C C . SER A 1 93 ? -12.849 0.984 9.359 1.00 85.75 93 SER A C 1
ATOM 719 O O . SER A 1 93 ? -13.431 1.807 10.066 1.00 85.75 93 SER A O 1
ATOM 721 N N . PHE A 1 94 ? -13.276 -0.279 9.236 1.00 86.06 94 PHE A N 1
ATOM 722 C CA . PHE A 1 94 ? -14.412 -0.797 10.002 1.00 86.06 94 PHE A CA 1
ATOM 723 C C . PHE A 1 94 ? -14.114 -0.832 11.502 1.00 86.06 94 PHE A C 1
ATOM 725 O O . PHE A 1 94 ? -14.930 -0.310 12.260 1.00 86.06 94 PHE A O 1
ATOM 732 N N . ASP A 1 95 ? -12.943 -1.338 11.912 1.00 80.69 95 ASP A N 1
ATOM 733 C CA . ASP A 1 95 ? -12.503 -1.340 13.319 1.00 80.69 95 ASP A CA 1
ATOM 734 C C . ASP A 1 95 ? -12.555 0.082 13.912 1.00 80.69 95 ASP A C 1
ATOM 736 O O . ASP A 1 95 ? -13.163 0.314 14.964 1.00 80.69 95 ASP A O 1
ATOM 740 N N . ALA A 1 96 ? -11.988 1.060 13.193 1.00 80.12 96 ALA A N 1
ATOM 741 C CA . ALA A 1 96 ? -11.985 2.466 13.589 1.00 80.12 96 ALA A CA 1
ATOM 742 C C . ALA A 1 96 ? -13.406 3.046 13.705 1.00 80.12 96 ALA A C 1
ATOM 744 O O . ALA A 1 96 ? -13.705 3.787 14.643 1.00 80.12 96 ALA A O 1
ATOM 745 N N . PHE A 1 97 ? -14.304 2.691 12.783 1.00 81.44 97 PHE A N 1
ATOM 746 C CA . PHE A 1 97 ? -15.696 3.139 12.808 1.00 81.44 97 PHE A CA 1
ATOM 747 C C . PHE A 1 97 ? -16.489 2.537 13.976 1.00 81.44 97 PHE A C 1
ATOM 749 O O . PHE A 1 97 ? -17.286 3.231 14.612 1.00 81.44 97 PHE A O 1
ATOM 756 N N . SER A 1 98 ? -16.278 1.257 14.292 1.00 79.50 98 SER A N 1
ATOM 757 C CA . SER A 1 98 ? -16.893 0.618 15.460 1.00 79.50 98 SER A CA 1
ATOM 758 C C . SER A 1 98 ? -16.378 1.185 16.783 1.00 79.50 98 SER A C 1
ATOM 760 O O . SER A 1 98 ? -17.190 1.414 17.682 1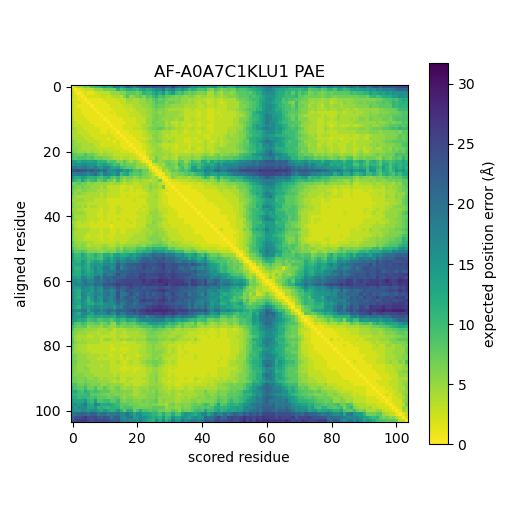.00 79.50 98 SER A O 1
ATOM 762 N N . PHE A 1 99 ? -15.079 1.489 16.877 1.00 74.44 99 PHE A N 1
ATOM 763 C CA . PHE A 1 99 ? -14.489 2.169 18.032 1.00 74.44 99 PHE A CA 1
ATOM 764 C C . PHE A 1 99 ? -15.071 3.578 18.211 1.00 74.44 99 PHE A C 1
ATOM 766 O O . PHE A 1 99 ? -15.521 3.933 19.296 1.00 74.44 99 PHE A O 1
ATOM 773 N N . ALA A 1 100 ? -15.191 4.359 17.131 1.00 74.00 100 ALA A N 1
ATOM 774 C CA . ALA A 1 100 ? -15.814 5.687 17.174 1.00 74.00 100 ALA A CA 1
ATOM 775 C C . ALA A 1 100 ? -17.286 5.659 17.636 1.00 74.00 100 ALA A C 1
ATOM 777 O O . ALA A 1 100 ? -17.801 6.653 18.145 1.00 74.00 100 ALA A O 1
ATOM 778 N N . ARG A 1 101 ? -17.973 4.519 17.477 1.00 78.50 101 ARG A N 1
ATOM 779 C CA . ARG A 1 101 ? -19.336 4.285 17.981 1.00 78.50 101 ARG A CA 1
ATOM 780 C C . ARG A 1 101 ? -19.386 3.710 19.403 1.00 78.50 101 ARG A C 1
ATOM 782 O O . ARG A 1 101 ? -20.480 3.386 19.862 1.00 78.50 101 ARG A O 1
ATOM 789 N N . GLY A 1 102 ? -18.246 3.563 20.081 1.00 69.81 102 GLY A N 1
ATOM 790 C CA . GLY A 1 102 ? -18.151 3.025 21.442 1.00 69.81 102 GLY A CA 1
ATOM 791 C C . GLY A 1 102 ? -18.519 1.545 21.553 1.00 69.81 102 GLY A C 1
ATOM 792 O O . GLY A 1 102 ? -18.957 1.102 22.611 1.00 69.81 102 GLY A O 1
ATOM 793 N N . LYS A 1 103 ? -18.421 0.788 20.451 1.00 63.16 103 LYS A N 1
ATOM 794 C CA . LYS A 1 103 ? -18.722 -0.655 20.419 1.00 63.16 103 LYS A CA 1
ATOM 795 C C . LYS A 1 103 ? -17.488 -1.542 20.628 1.00 63.16 103 LYS A C 1
ATOM 797 O O . LYS A 1 103 ? -17.638 -2.761 20.639 1.00 63.16 103 LYS A O 1
ATOM 802 N N . LEU A 1 104 ? -16.310 -0.933 20.746 1.00 58.16 104 LEU A N 1
ATOM 803 C CA . LEU A 1 104 ? -14.995 -1.551 20.897 1.00 58.16 104 LEU A CA 1
ATOM 804 C C . LEU A 1 104 ? -14.209 -0.801 21.968 1.00 58.16 104 LEU A C 1
ATOM 806 O O . LEU A 1 104 ? -14.367 0.441 22.009 1.00 58.16 104 LEU A O 1
#

Foldseek 3Di:
DVVVVLVVLVVLLVCLQVVLVVPDCVVVCLVVSLVSLQSSLVSLQVSLVCLVPDWDFDDDPPDTDTDRPDDNVVSVVSNVSSVVSVVVSVVSVVVSVCVVVVND

Secondary structure (DSSP, 8-state):
-HHHHHHHHHHHHHHHHHHHHHS-GGGTTHHHHHHHHHHHHHHHHHHHHHHHH-EEEEE-SS-EEEEESS-HHHHHHHHHHHHHHHHHHHHHHHHHHHHHTT--

Solvent-accessible surface area (backbone atoms only — not comparable to full-atom values): 5479 Å² total; per-residue (Å²): 115,68,64,62,52,52,54,49,48,51,54,50,26,67,46,30,46,60,52,27,72,70,51,60,53,90,78,71,40,40,66,59,28,30,50,28,18,45,51,19,14,51,43,21,40,50,51,16,55,44,44,77,70,51,75,35,76,52,66,56,101,88,48,73,43,82,42,65,79,49,61,72,69,52,25,54,53,28,39,50,52,14,51,52,27,44,53,52,22,53,54,44,47,51,53,42,51,41,36,76,68,68,76,98

=== Feature glossary ===
Key to the feature types in this record:

pLDDT. pLDDT is the predicted lDDT-Cα score: AlphaFold's confidence that the local environment of each residue (all inter-atomic distances within 15 Å) is correctly placed. It is a per-residue number between 0 and 100, with higher meaning more reliable.

Radius of gyration, Cα contacts, bounding box. The geometric summary reports three shape descriptors. Rg (radius of gyration) measures how spread out the Cα atoms are about their centre of mass; compact globular proteins have small Rg, elongated or unfolded ones large. Cα contacts (<8 Å, |i−j|>4) count long-range residue pairs in spatial proximity — high for tightly packed folds, near zero for rods or random coil. The bounding-box extents give the protein's footprint along x, y, z in Å.

Backbone torsions (φ/ψ). Backbone dihedral angles. Every residue e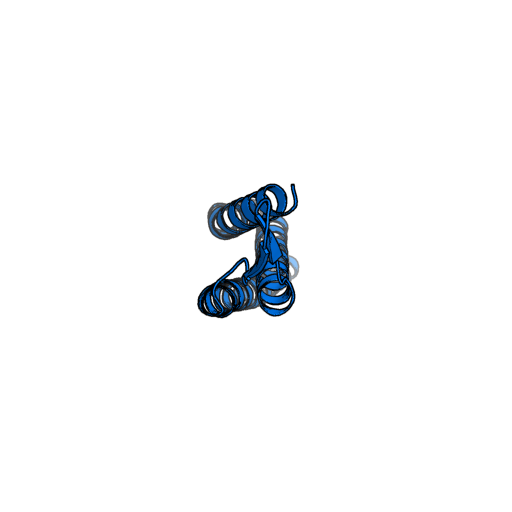xcept chain termini has a φ (preceding-C → N → Cα → C) and a ψ (N → Cα → C → next-N). They are reported in degrees following the IUPAC sign convention. Secondary structure is essentially a statement about which (φ, ψ) basin each residue occupies.

Contact-map, Ramachandran, and PAE plots. Plot images: a contact map (which residues are close in 3D, as an N×N binary image), a Ramachandran scatter (backbone torsion angles, revealing secondary-structure composition at a glance), and — for AlphaFold structures — a PAE heatmap (pairwise prediction confidence).

Predicted aligned error. Predicted Aligned Error (PAE) is an AlphaFold confidence matrix: entry (i, j) is the expected error in the position of residue j, in ångströms, when the prediction is superimposed on the true structure at residue i. Low PAE within a block of residues means that block is internally rigid and well-predicted; high PAE between two blocks means their relative placement is uncertain even if each block individually is confident.

Secondary structure (3-state, P-SEA). Three-state secondary structure (P-SEA) collapses the eight DSSP classes into helix (a), strand (b), and coil (c). P-SEA assigns these from Cα geometry alone — distances and angles — without requiring backbone oxygens, so it works on any Cα trace.

Solvent-accessible surface area. Solvent-accessible surface area (SASA) is the area in Å² traced out by the centre of a 1.4 Å probe sphere (a water molecule) rolled over the protein's van der Waals surface (Shrake–Rupley / Lee–Richards construction). Buried residues have near-zero SASA; fully exposed residues can exceed 200 Å². The total SASA scales roughly with the number of surface residues.

Foldseek 3Di. The Foldseek 3Di string encodes local tertiary geometry as a 20-letter alph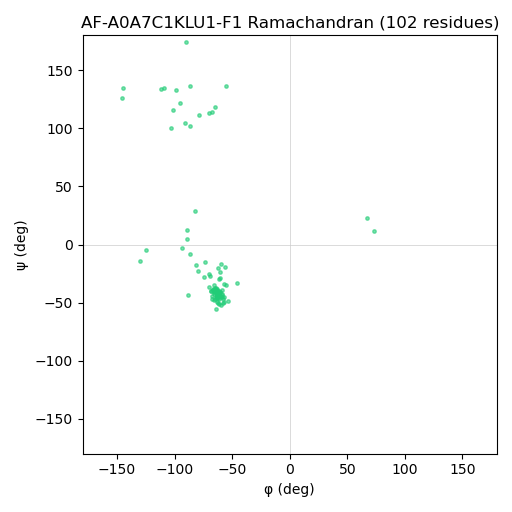abet — one character per residue — derived from the relative positions of nearby Cα atoms. Unlike the amino-acid sequence, 3Di is a direct function of the 3D structure, so two proteins with the same fold have similar 3Di strings even at low sequence identity.

B-factor. For experimental (PDB) structures, the B-factor (temperature factor) quantifies the positional spread of each atom in the crystal — a combination of thermal vibration and static disorder — in units of Å². High B-factors mark flexible loops or poorly resolved regions; low B-factors mark the rigid, well-ordered core.

mmCIF coordinates. The mmCIF block holds the 3D Cartesian coordinates of each backbone atom (N, Cα, C, O) in ångströms. mmCIF is the PDB's canonical archive format — a tagged-loop text representation of the atomic model.

InterPro / GO / CATH / organism. Functional annotations link the protein to curated databases. InterPro entries identify conserved domains and families by matching the sequence against member-database signatures (Pfam, PROSITE, CDD, …). Gene Ontology (GO) terms describe molecular function, biological process, and cellular component in a controlled vocabulary. CATH places the structure in a hierarchical fold classification (Class/Architecture/Topology/Homologous-superfamily). The organism is the source species.

Rendered structure images. Structure images are PyMOL renders from six orthogonal camera directions. Cartoon representation draws helices as coils and strands as arrows; sticks shows the backbone as bonds; surface shows the solvent-excluded envelope. Rainbow coloring maps sequence position to hue (blue→red, N→C); chain coloring assigns a distinct color per polypeptide.

Sequence. This is the polypeptide sequence — one letter per residue, N-terminus first. Length ranges from a few dozen residues for small domains to over a thousand for large multi-domain proteins.

Secondary structure (8-state, DSSP). The SS8 string is DSSP's per-residue secondary-structure call. α-helix (H) means an i→i+4 H-bond ladder; β-strand (E) means the residue participates in a β-sheet; 3₁₀ (G) and π (I) are tighter and wider helices; T/S are turns/bends; '-' is loop.

Nearest PDB structures. Structural nearest neighbors (via Foldseek easy-search vs the PDB). Reported per hit: target PDB id, E-value, and alignment TM-score. A TM-score above ~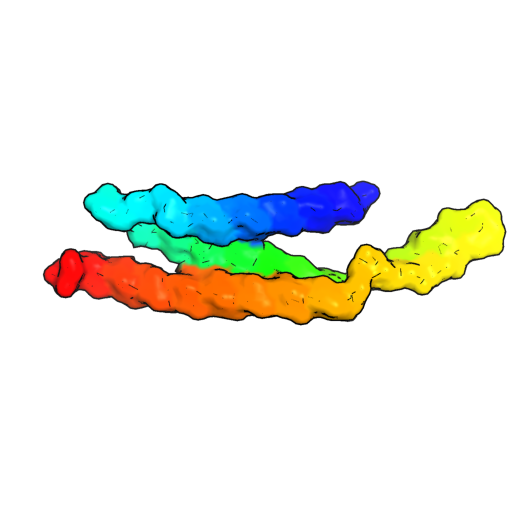0.5 is the conventional threshold for 'same fold'.